Protein AF-A0A1Y3BRJ4-F1 (afdb_monomer_lite)

Organism: Euroglyphus maynei (NCBI:txid6958)

Secondary structure (DSSP, 8-state):
---SS-SSGGGGG-EEEEETTEEEEEEEESSHHHHHTT---EEEE-SS---TT----BTTB-

InterPro domains:
  IPR003112 Olfactomedin-like domain [PF02191] (1-61)

Sequence (62 aa):
MRDPNPIQPEDGEKYWLTRIDYNRLLEEYDTKEMFRNRIITKNYTLLYPFAGNGQAINSGYI

Foldseek 3Di:
DAAPAEPDPQSRQKDWDDDPVQQQKIFIDSHPVCVVVVPTPDIGGHPDGDDDDPDDDYHNRD

Radius of gyration: 11.27 Å; chains: 1; bounding box: 30×19×28 Å

pLDDT: mean 92.22, std 3.67, range [80.56, 97.19]

Structure (mmCIF, N/CA/C/O backbone):
data_AF-A0A1Y3BRJ4-F1
#
_entry.id   AF-A0A1Y3BRJ4-F1
#
loop_
_atom_site.group_PDB
_atom_site.id
_atom_site.type_symbol
_atom_site.label_atom_id
_atom_site.label_alt_id
_atom_site.label_comp_id
_atom_site.label_asym_id
_atom_site.label_entity_id
_atom_site.label_seq_id
_atom_site.pdbx_PDB_ins_code
_atom_site.Cartn_x
_atom_site.Cartn_y
_atom_site.Cartn_z
_atom_site.occupancy
_atom_site.B_iso_or_equiv
_atom_site.auth_seq_id
_atom_site.auth_comp_id
_atom_site.auth_asym_id
_atom_site.auth_atom_id
_atom_site.pdbx_PDB_model_num
ATOM 1 N N . MET A 1 1 ? 2.517 5.761 2.486 1.00 92.94 1 MET A N 1
ATOM 2 C CA . MET A 1 1 ? 1.421 6.461 1.784 1.00 92.94 1 MET A CA 1
ATOM 3 C C . MET A 1 1 ? 0.122 6.218 2.535 1.00 92.94 1 MET A C 1
ATOM 5 O O . MET A 1 1 ? 0.020 5.205 3.219 1.00 92.94 1 MET A O 1
ATOM 9 N N . ARG A 1 2 ? -0.829 7.146 2.434 1.00 92.62 2 ARG A N 1
ATOM 10 C CA . ARG A 1 2 ? -2.217 7.001 2.896 1.00 92.62 2 ARG A CA 1
ATOM 11 C C . ARG A 1 2 ? -3.139 7.517 1.803 1.00 92.62 2 ARG A C 1
ATOM 13 O O . ARG A 1 2 ? -2.708 8.380 1.039 1.00 92.62 2 ARG A O 1
ATOM 20 N N . ASP A 1 3 ? -4.364 7.021 1.777 1.00 92.00 3 ASP A N 1
ATOM 21 C CA . ASP A 1 3 ? -5.396 7.508 0.873 1.00 92.00 3 ASP A CA 1
ATOM 22 C C . ASP A 1 3 ? -6.046 8.781 1.451 1.00 92.00 3 ASP A C 1
ATOM 24 O O . ASP A 1 3 ? -6.575 8.733 2.564 1.00 92.00 3 ASP A O 1
ATOM 28 N N . PRO A 1 4 ? -5.986 9.937 0.765 1.00 90.62 4 PRO A N 1
ATOM 29 C CA . PRO A 1 4 ? -6.697 11.135 1.196 1.00 90.62 4 PRO A CA 1
ATOM 30 C C . PRO A 1 4 ? -8.214 11.054 0.960 1.00 90.62 4 PRO A C 1
ATOM 32 O O . PRO A 1 4 ? -8.945 11.802 1.603 1.00 90.62 4 PRO A O 1
ATOM 35 N N . ASN A 1 5 ? -8.685 10.179 0.063 1.00 92.31 5 ASN A N 1
ATOM 36 C CA . ASN A 1 5 ? -10.092 10.037 -0.320 1.00 92.31 5 ASN A CA 1
ATOM 37 C C . ASN A 1 5 ? -10.513 8.556 -0.334 1.00 92.31 5 ASN A C 1
ATOM 39 O O . ASN A 1 5 ? -10.824 8.021 -1.406 1.00 92.31 5 ASN A O 1
ATOM 43 N N . PRO A 1 6 ? -10.515 7.883 0.829 1.00 89.81 6 PRO A N 1
ATOM 44 C CA . PRO A 1 6 ? -10.841 6.466 0.910 1.00 89.81 6 PRO A CA 1
ATOM 45 C C . PRO A 1 6 ? -12.285 6.202 0.462 1.00 89.81 6 PRO A C 1
ATOM 47 O O . PRO A 1 6 ? -13.200 6.953 0.805 1.00 89.81 6 PRO A O 1
ATOM 50 N N . ILE A 1 7 ? -12.494 5.123 -0.302 1.00 90.25 7 ILE A N 1
ATOM 51 C CA . ILE A 1 7 ? -13.837 4.713 -0.751 1.00 90.25 7 ILE A CA 1
ATOM 52 C C . ILE A 1 7 ? -14.650 4.181 0.432 1.00 90.25 7 ILE A C 1
ATOM 54 O O . ILE A 1 7 ? -15.816 4.542 0.591 1.00 90.25 7 ILE A O 1
ATOM 58 N N . GLN A 1 8 ? -14.036 3.330 1.257 1.00 89.44 8 GLN A N 1
ATOM 59 C CA . GLN A 1 8 ? -14.642 2.835 2.487 1.00 89.44 8 GLN A CA 1
ATOM 60 C C . GLN A 1 8 ? -14.031 3.576 3.684 1.00 89.44 8 GLN A C 1
ATOM 62 O O . GLN A 1 8 ? -12.813 3.752 3.714 1.00 89.44 8 GLN A O 1
ATOM 67 N N . PRO A 1 9 ? -14.822 4.017 4.677 1.00 87.88 9 PRO A N 1
ATOM 68 C CA . PRO A 1 9 ? -14.306 4.773 5.821 1.00 87.88 9 PRO A CA 1
ATOM 69 C C . PRO A 1 9 ? -13.140 4.089 6.554 1.00 87.88 9 PRO A C 1
ATOM 71 O O . PRO A 1 9 ? -12.206 4.762 6.986 1.00 87.88 9 PRO A O 1
ATOM 74 N N . GLU A 1 10 ? -13.164 2.760 6.658 1.00 88.00 10 GLU A N 1
ATOM 75 C CA . GLU A 1 10 ? -12.108 1.947 7.266 1.00 88.00 10 GLU A CA 1
ATOM 76 C C . GLU A 1 10 ? -10.770 2.015 6.517 1.00 88.00 10 GLU A C 1
ATOM 78 O O . GLU A 1 10 ? -9.713 1.896 7.136 1.00 88.00 10 GLU A O 1
ATOM 83 N N . ASP A 1 11 ? -10.788 2.277 5.207 1.00 88.31 11 ASP A N 1
ATOM 84 C CA . ASP A 1 11 ? -9.571 2.401 4.405 1.00 88.31 11 ASP A CA 1
ATOM 85 C C . ASP A 1 11 ? -8.784 3.680 4.762 1.00 88.31 11 ASP A C 1
ATOM 87 O O . ASP A 1 11 ? -7.598 3.786 4.449 1.00 88.31 11 ASP A O 1
ATOM 91 N N . GLY A 1 12 ? -9.396 4.636 5.475 1.00 90.69 12 GLY A N 1
ATOM 92 C CA . GLY A 1 12 ? -8.724 5.846 5.961 1.00 90.69 12 GLY A CA 1
ATOM 93 C C . GLY A 1 12 ? -7.642 5.589 7.020 1.00 90.69 12 GLY A C 1
ATOM 94 O O . GLY A 1 12 ? -6.716 6.394 7.172 1.00 90.69 12 GLY A O 1
ATOM 95 N N . GLU A 1 13 ? -7.718 4.456 7.722 1.00 93.44 13 GLU A N 1
ATOM 96 C CA . GLU A 1 13 ? -6.716 4.038 8.714 1.00 93.44 13 GLU A CA 1
ATOM 97 C C . GLU A 1 13 ? -5.571 3.224 8.104 1.00 93.44 13 GLU A C 1
ATOM 99 O O . GLU A 1 13 ? -4.554 2.983 8.769 1.00 93.44 13 GLU A O 1
ATOM 104 N N . LYS A 1 14 ? -5.702 2.849 6.827 1.00 95.25 14 LYS A N 1
ATOM 105 C CA . LYS A 1 14 ? -4.722 2.028 6.131 1.00 95.25 14 LYS A CA 1
ATOM 106 C C . LYS A 1 14 ? -3.480 2.811 5.748 1.00 95.25 14 LYS A C 1
ATOM 108 O O . LYS A 1 14 ? -3.495 4.008 5.441 1.00 95.25 14 LYS A O 1
ATOM 113 N N . TYR A 1 15 ? -2.371 2.087 5.730 1.00 96.06 15 TYR A N 1
ATOM 114 C CA . TYR A 1 15 ? -1.080 2.575 5.282 1.00 96.06 15 TYR A CA 1
ATOM 115 C C . TYR A 1 15 ? -0.528 1.649 4.214 1.00 96.06 15 TYR A C 1
ATOM 117 O O . TYR A 1 15 ? -0.594 0.430 4.339 1.00 96.06 15 TYR A O 1
ATOM 125 N N . TRP A 1 16 ? 0.103 2.244 3.208 1.00 94.94 16 TRP A N 1
ATOM 126 C CA . TRP A 1 16 ? 0.813 1.509 2.169 1.00 94.94 16 TRP A CA 1
ATOM 127 C C . TRP A 1 16 ? 2.286 1.893 2.133 1.00 94.94 16 TRP A C 1
ATOM 129 O O . TRP A 1 16 ? 2.633 3.071 2.286 1.00 94.94 16 TRP A O 1
ATOM 139 N N . LEU A 1 17 ? 3.157 0.916 1.912 1.00 94.44 17 LEU A N 1
ATOM 140 C CA . LEU A 1 17 ? 4.603 1.094 1.869 1.00 94.44 17 LEU A CA 1
ATOM 141 C C . LEU A 1 17 ? 5.191 0.451 0.614 1.00 94.44 17 LEU A C 1
ATOM 143 O O . LEU A 1 17 ? 4.941 -0.713 0.311 1.00 94.44 17 LEU A O 1
ATOM 147 N N . THR A 1 18 ? 6.017 1.222 -0.080 1.00 92.94 18 THR A N 1
ATOM 148 C CA . THR A 1 18 ? 6.916 0.748 -1.129 1.00 92.94 18 THR A CA 1
ATOM 149 C C . THR A 1 18 ? 8.331 0.642 -0.568 1.00 92.94 18 THR A C 1
ATOM 151 O O . THR A 1 18 ? 8.721 1.396 0.328 1.00 92.94 18 THR A O 1
ATOM 154 N N . ARG A 1 19 ? 9.118 -0.306 -1.082 1.00 90.50 19 ARG A N 1
ATOM 155 C CA . ARG A 1 19 ? 10.530 -0.477 -0.709 1.00 90.50 19 ARG A CA 1
ATOM 156 C C . ARG A 1 19 ? 11.405 -0.376 -1.945 1.00 90.50 19 ARG A C 1
ATOM 158 O O . ARG A 1 19 ? 11.121 -1.026 -2.944 1.00 90.50 19 ARG A O 1
ATOM 165 N N . ILE A 1 20 ? 12.483 0.399 -1.861 1.00 87.25 20 ILE A N 1
ATOM 166 C CA . ILE A 1 20 ? 13.361 0.665 -3.010 1.00 87.25 20 ILE A CA 1
ATOM 167 C C . ILE A 1 20 ? 13.996 -0.613 -3.574 1.00 87.25 20 ILE A C 1
ATOM 169 O O . ILE A 1 20 ? 14.103 -0.761 -4.788 1.00 87.25 20 ILE A O 1
ATOM 173 N N . ASP A 1 21 ? 14.312 -1.570 -2.700 1.00 91.38 21 ASP A N 1
ATOM 174 C CA . ASP A 1 21 ? 14.884 -2.866 -3.079 1.00 91.38 21 ASP A CA 1
ATOM 175 C C . ASP A 1 21 ? 13.848 -3.806 -3.726 1.00 91.38 21 ASP A C 1
ATOM 177 O O . ASP A 1 21 ? 14.209 -4.788 -4.369 1.00 91.38 21 ASP A O 1
ATOM 181 N N . TYR A 1 22 ? 12.551 -3.503 -3.581 1.00 92.75 22 TYR A N 1
ATOM 182 C CA . TYR A 1 22 ? 11.434 -4.320 -4.055 1.00 92.75 22 TYR A CA 1
ATOM 183 C C . TYR A 1 22 ? 10.457 -3.477 -4.878 1.00 92.75 22 TYR A C 1
ATOM 185 O O . TYR A 1 22 ? 9.322 -3.222 -4.479 1.00 92.75 22 TYR A O 1
ATOM 193 N N . ASN A 1 23 ? 10.891 -3.078 -6.074 1.00 93.31 23 ASN A N 1
ATOM 194 C CA . ASN A 1 23 ? 10.168 -2.148 -6.949 1.00 93.31 23 ASN A CA 1
ATOM 195 C C . ASN A 1 23 ? 8.818 -2.646 -7.507 1.00 93.31 23 ASN A C 1
ATOM 197 O O . ASN A 1 23 ? 8.156 -1.917 -8.237 1.00 93.31 23 ASN A O 1
ATOM 201 N N . ARG A 1 24 ? 8.395 -3.872 -7.188 1.00 95.06 24 ARG A N 1
ATOM 202 C CA . ARG A 1 24 ? 7.073 -4.427 -7.534 1.00 95.06 24 ARG A CA 1
ATOM 203 C C . ARG A 1 24 ? 6.234 -4.795 -6.314 1.00 95.06 24 ARG A C 1
ATOM 205 O O . ARG A 1 24 ? 5.145 -5.334 -6.481 1.00 95.06 24 ARG A O 1
ATOM 212 N N . LEU A 1 25 ? 6.738 -4.557 -5.107 1.00 95.19 25 LEU A N 1
ATOM 213 C CA . LEU A 1 25 ? 6.048 -4.898 -3.872 1.00 95.19 25 LEU A CA 1
ATOM 214 C C . LEU A 1 25 ? 5.371 -3.658 -3.293 1.00 95.19 25 LEU A C 1
ATOM 216 O O . LEU A 1 25 ? 6.022 -2.637 -3.062 1.00 95.19 25 LEU A O 1
ATOM 220 N N . LEU A 1 26 ? 4.078 -3.788 -3.015 1.00 94.56 26 LEU A N 1
ATOM 221 C CA . LEU A 1 26 ? 3.319 -2.844 -2.207 1.00 94.56 26 LEU A CA 1
ATOM 222 C C . LEU A 1 26 ? 2.817 -3.569 -0.957 1.00 94.56 26 LEU A C 1
ATOM 224 O O . LEU A 1 26 ? 2.056 -4.531 -1.056 1.00 94.56 26 LEU A O 1
ATOM 228 N N . GLU A 1 27 ? 3.258 -3.107 0.206 1.00 96.06 27 GLU A N 1
ATOM 229 C CA . GLU A 1 27 ? 2.845 -3.638 1.506 1.00 96.06 27 GLU A CA 1
ATOM 230 C C . GLU A 1 27 ? 1.698 -2.784 2.055 1.00 96.06 27 GLU A C 1
ATOM 232 O O . GLU A 1 27 ? 1.783 -1.557 2.042 1.00 96.06 27 GLU A O 1
ATOM 237 N N . GLU A 1 28 ? 0.644 -3.423 2.548 1.00 95.88 28 GLU A N 1
ATOM 238 C CA . GLU A 1 28 ? -0.519 -2.793 3.173 1.00 95.88 28 GLU A CA 1
ATOM 239 C C . GLU A 1 28 ? -0.588 -3.153 4.658 1.00 95.88 28 GLU A C 1
ATOM 241 O O . GLU A 1 28 ? -0.304 -4.284 5.075 1.00 95.88 28 GLU A O 1
ATOM 246 N N . TYR A 1 29 ? -0.986 -2.161 5.444 1.00 97.19 29 TYR A N 1
ATOM 247 C CA . TYR A 1 29 ? -1.166 -2.232 6.884 1.00 97.19 29 TYR A CA 1
ATOM 248 C C . TYR A 1 29 ? -2.539 -1.663 7.224 1.00 97.19 29 TYR A C 1
ATOM 250 O O . TYR A 1 29 ? -2.812 -0.515 6.873 1.00 97.19 29 TYR A O 1
ATOM 258 N N . ASP A 1 30 ? -3.366 -2.424 7.940 1.00 94.81 30 ASP A N 1
ATOM 259 C CA . ASP A 1 30 ? -4.739 -2.005 8.259 1.00 94.81 30 ASP A CA 1
ATOM 260 C C . ASP A 1 30 ? -4.813 -0.806 9.209 1.00 94.81 30 ASP A C 1
ATOM 262 O O . ASP A 1 30 ? -5.759 -0.026 9.162 1.00 94.81 30 ASP A O 1
ATOM 266 N N . THR A 1 31 ? -3.819 -0.655 10.088 1.00 95.06 31 THR A N 1
ATOM 267 C CA . THR A 1 31 ? -3.806 0.400 11.105 1.00 95.06 31 THR A CA 1
ATOM 268 C C . THR A 1 31 ? -2.424 1.014 11.288 1.00 95.06 31 THR A C 1
ATOM 270 O O . THR A 1 31 ? -1.380 0.412 11.005 1.00 95.06 31 THR A O 1
ATOM 273 N N . LYS A 1 32 ? -2.401 2.211 11.882 1.00 94.12 32 LYS A N 1
ATOM 274 C CA 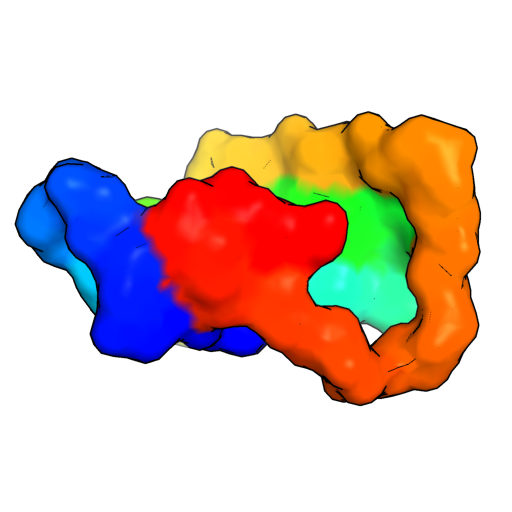. LYS A 1 32 ? -1.167 2.900 12.285 1.00 94.12 32 LYS A CA 1
ATOM 275 C C . LYS A 1 32 ? -0.303 2.080 13.246 1.00 94.12 32 LYS A C 1
ATOM 277 O O . LYS A 1 32 ? 0.924 2.188 13.206 1.00 94.12 32 LYS A O 1
ATOM 282 N N . GLU A 1 33 ? -0.918 1.302 14.133 1.00 96.31 33 GLU A N 1
ATOM 283 C CA . GLU A 1 33 ? -0.195 0.452 15.081 1.00 96.31 33 GLU A CA 1
ATOM 284 C C . GLU A 1 33 ? 0.524 -0.690 14.358 1.00 96.31 33 GLU A C 1
ATOM 286 O O . GLU A 1 33 ? 1.725 -0.883 14.554 1.00 96.31 33 GLU A O 1
ATOM 291 N N . MET A 1 34 ? -0.167 -1.375 13.444 1.00 96.00 34 MET A N 1
ATOM 292 C CA . MET A 1 34 ? 0.426 -2.432 12.620 1.00 96.00 34 MET A CA 1
ATOM 293 C C . MET A 1 34 ? 1.560 -1.895 11.746 1.00 96.00 34 MET A C 1
ATOM 295 O O . MET A 1 34 ? 2.619 -2.519 11.668 1.00 96.00 34 MET A O 1
ATOM 299 N N . PHE A 1 35 ? 1.394 -0.700 11.173 1.00 95.25 35 PHE A N 1
ATOM 300 C CA . PHE A 1 35 ? 2.456 -0.020 10.432 1.00 95.25 35 PHE A CA 1
ATOM 301 C C . PHE A 1 35 ? 3.699 0.238 11.299 1.00 95.25 35 PHE A C 1
ATOM 303 O O . PHE A 1 35 ? 4.818 -0.092 10.904 1.00 95.25 35 PHE A O 1
ATOM 310 N N . ARG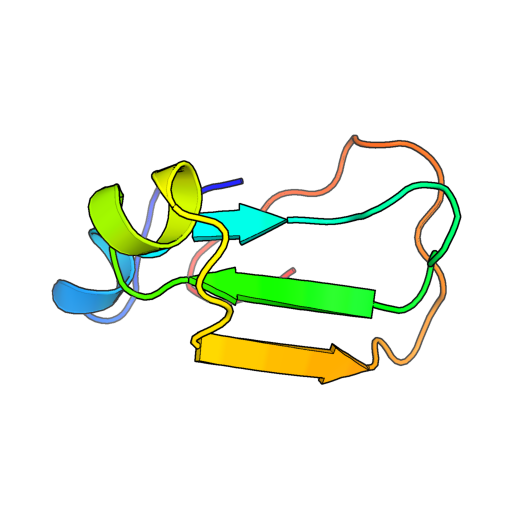 A 1 36 ? 3.522 0.778 12.513 1.00 95.25 36 ARG A N 1
ATOM 311 C CA . ARG A 1 36 ? 4.630 1.050 13.451 1.00 95.25 36 ARG A CA 1
ATOM 312 C C . ARG A 1 36 ? 5.360 -0.220 13.877 1.00 95.25 36 ARG A C 1
ATOM 314 O O . ARG A 1 36 ? 6.587 -0.216 13.948 1.00 95.25 36 ARG A O 1
ATOM 321 N N . ASN A 1 37 ? 4.611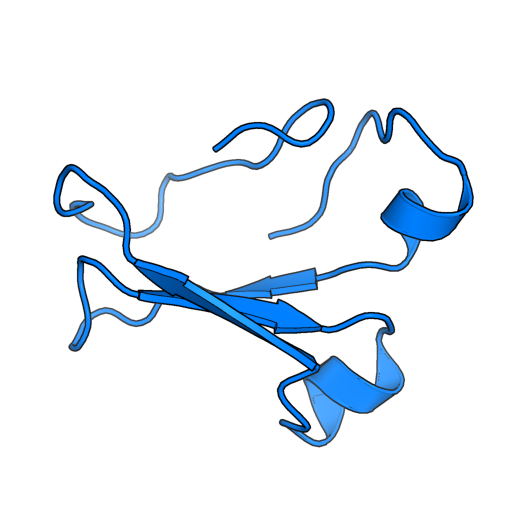 -1.292 14.110 1.00 96.62 37 ASN A N 1
ATOM 322 C CA . ASN A 1 37 ? 5.145 -2.587 14.523 1.00 96.62 37 ASN A CA 1
ATOM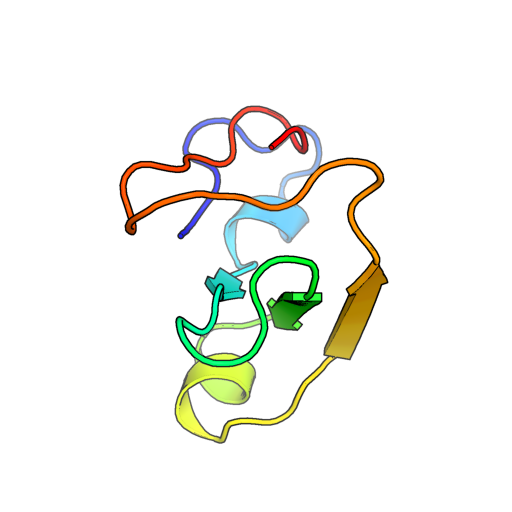 323 C C . ASN A 1 37 ? 5.608 -3.458 13.341 1.00 96.62 37 ASN A C 1
ATOM 325 O O . ASN A 1 37 ? 6.071 -4.575 13.555 1.00 96.62 37 ASN A O 1
ATOM 329 N N . ARG A 1 38 ? 5.513 -2.957 12.098 1.00 94.12 38 ARG A N 1
ATOM 330 C CA . ARG A 1 38 ? 5.858 -3.671 10.855 1.00 94.12 38 ARG A CA 1
ATOM 331 C C . ARG A 1 38 ? 5.094 -4.990 10.664 1.00 94.12 38 ARG A C 1
ATOM 333 O O . ARG A 1 38 ? 5.607 -5.919 10.044 1.00 94.12 38 ARG A O 1
ATOM 340 N N . ILE A 1 39 ? 3.860 -5.057 11.154 1.00 96.88 39 ILE A N 1
ATOM 341 C CA . ILE A 1 39 ? 2.971 -6.211 10.993 1.00 96.88 39 ILE A CA 1
ATOM 342 C C . ILE A 1 39 ? 2.218 -6.052 9.672 1.00 96.88 39 ILE A C 1
ATOM 344 O O . ILE A 1 39 ? 1.207 -5.359 9.605 1.00 96.88 39 ILE A O 1
ATOM 348 N N . ILE A 1 40 ? 2.741 -6.666 8.612 1.00 96.06 40 ILE A N 1
ATOM 349 C CA . ILE A 1 40 ? 2.150 -6.606 7.271 1.00 96.06 40 ILE A CA 1
ATOM 350 C C . ILE A 1 40 ? 0.798 -7.320 7.287 1.00 96.06 40 ILE A C 1
ATOM 352 O O . ILE A 1 40 ? 0.710 -8.472 7.709 1.00 96.06 40 ILE A O 1
ATOM 356 N N . THR A 1 41 ? -0.244 -6.645 6.809 1.00 96.44 41 THR A N 1
ATOM 357 C CA . THR A 1 41 ? -1.578 -7.242 6.671 1.00 96.44 41 THR A CA 1
ATOM 358 C C . THR A 1 41 ? -1.724 -7.908 5.309 1.00 96.44 41 THR A C 1
ATOM 360 O O . THR A 1 41 ? -2.230 -9.026 5.207 1.00 96.44 41 THR A O 1
ATOM 363 N N . LYS A 1 42 ? -1.237 -7.248 4.252 1.00 95.69 42 LYS A N 1
ATOM 364 C CA . LYS A 1 42 ? -1.364 -7.749 2.885 1.00 95.69 42 LYS A CA 1
ATOM 365 C C . LYS A 1 42 ? -0.221 -7.280 1.995 1.00 95.69 42 LYS A C 1
ATOM 367 O O . LYS A 1 42 ? 0.308 -6.189 2.167 1.00 95.69 42 LYS A O 1
ATOM 372 N N . ASN A 1 43 ? 0.135 -8.119 1.026 1.00 96.56 43 ASN A N 1
ATOM 373 C CA . ASN A 1 43 ? 1.128 -7.816 0.002 1.00 96.56 43 ASN A CA 1
ATOM 374 C C . ASN A 1 43 ? 0.478 -7.839 -1.376 1.00 96.56 43 ASN A C 1
ATOM 376 O O . ASN A 1 43 ? -0.245 -8.780 -1.709 1.00 96.56 43 ASN A O 1
ATOM 380 N N . TYR A 1 44 ? 0.799 -6.840 -2.191 1.00 94.50 44 TYR A N 1
ATOM 381 C CA . TYR A 1 44 ? 0.418 -6.784 -3.594 1.00 94.50 44 TYR A CA 1
ATOM 382 C C . TYR A 1 44 ? 1.663 -6.845 -4.471 1.00 94.50 44 TYR A C 1
ATOM 384 O O . TYR A 1 44 ? 2.671 -6.187 -4.204 1.00 94.50 44 TYR A O 1
ATOM 392 N N . THR A 1 45 ? 1.576 -7.629 -5.544 1.00 95.19 45 THR A N 1
ATOM 393 C CA . THR A 1 45 ? 2.560 -7.610 -6.626 1.00 95.19 45 THR A CA 1
ATOM 394 C C . THR A 1 45 ? 2.049 -6.699 -7.730 1.00 95.19 45 THR A C 1
ATOM 396 O O . THR A 1 45 ? 1.034 -6.985 -8.362 1.00 95.19 45 THR A O 1
ATOM 399 N N . LEU A 1 46 ? 2.754 -5.596 -7.958 1.00 91.81 46 LEU A N 1
ATOM 400 C CA . LEU A 1 46 ? 2.430 -4.633 -8.999 1.00 91.81 46 LEU A CA 1
ATOM 401 C C . LEU A 1 46 ? 2.781 -5.198 -10.378 1.00 91.81 46 LEU A C 1
ATOM 403 O O . LEU A 1 46 ? 3.819 -5.843 -10.566 1.00 91.81 46 LEU A O 1
ATOM 407 N N . LEU A 1 47 ? 1.924 -4.913 -11.359 1.00 93.62 47 LEU A N 1
ATOM 408 C CA . LEU A 1 47 ? 2.130 -5.331 -12.747 1.00 93.62 47 LEU A CA 1
ATOM 409 C C . LEU A 1 47 ? 3.383 -4.678 -13.352 1.00 93.62 47 LEU A C 1
ATOM 411 O O . LEU A 1 47 ? 4.142 -5.326 -14.079 1.00 93.62 47 LEU A O 1
ATOM 415 N N . TYR A 1 48 ? 3.622 -3.415 -12.994 1.00 91.19 48 TYR A N 1
ATOM 416 C CA . TYR A 1 48 ? 4.757 -2.619 -13.444 1.00 91.19 48 TYR A CA 1
ATOM 417 C C . TYR A 1 48 ? 5.632 -2.199 -12.259 1.00 91.19 48 TYR A C 1
ATOM 419 O O . TYR A 1 48 ? 5.100 -1.888 -11.191 1.00 91.19 48 TYR A O 1
ATOM 427 N N . PRO A 1 49 ? 6.967 -2.190 -12.423 1.00 92.00 49 PRO A N 1
ATOM 428 C CA . PRO A 1 49 ? 7.854 -1.711 -11.381 1.00 92.00 49 PRO A CA 1
ATOM 429 C C . PRO A 1 49 ? 7.721 -0.194 -11.221 1.00 92.00 49 PRO A C 1
ATOM 431 O O . PRO A 1 49 ? 7.685 0.5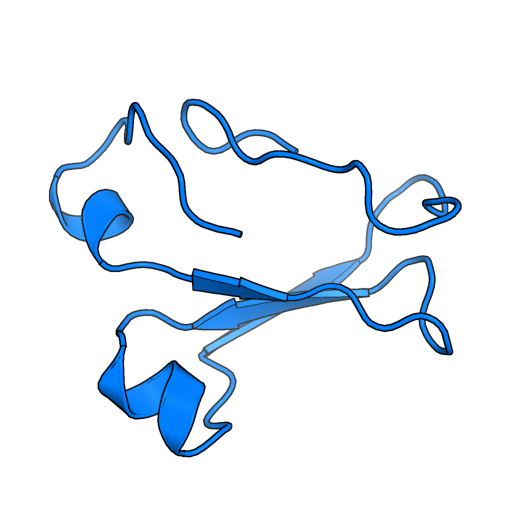35 -12.213 1.00 92.00 49 PRO A O 1
ATOM 434 N N . PHE A 1 50 ? 7.698 0.290 -9.984 1.00 90.44 50 PHE A N 1
ATOM 435 C CA . PHE A 1 50 ? 7.776 1.720 -9.710 1.00 90.44 50 PHE A CA 1
ATOM 436 C C . PHE A 1 50 ? 9.231 2.206 -9.704 1.00 90.44 50 PHE A C 1
ATOM 438 O O . PHE A 1 50 ? 10.165 1.454 -9.425 1.00 90.44 50 PHE A O 1
ATOM 445 N N . ALA A 1 51 ? 9.422 3.493 -9.990 1.00 90.31 51 ALA A N 1
A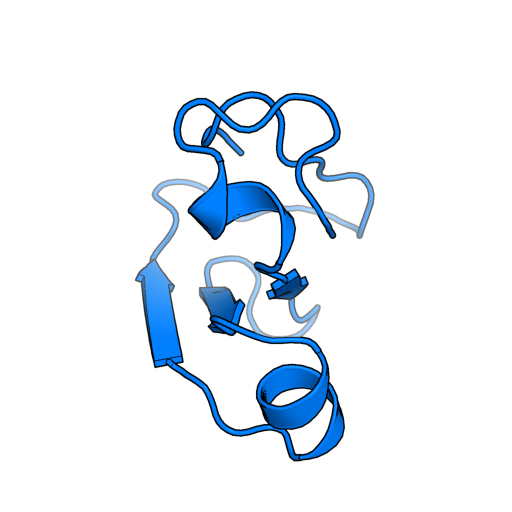TOM 446 C CA . ALA A 1 51 ? 10.709 4.170 -9.882 1.00 90.31 51 ALA A CA 1
ATOM 447 C C . ALA A 1 51 ? 10.602 5.334 -8.888 1.00 90.31 51 ALA A C 1
ATOM 449 O O . ALA A 1 51 ? 9.668 6.134 -8.955 1.00 90.31 51 ALA A O 1
ATOM 450 N N . GLY A 1 52 ? 11.561 5.427 -7.962 1.00 87.25 52 GLY A N 1
ATOM 451 C CA . GLY A 1 52 ? 11.545 6.428 -6.892 1.00 87.25 52 GLY A CA 1
ATOM 452 C C . GLY A 1 52 ? 10.393 6.234 -5.897 1.00 87.25 52 GLY A C 1
ATOM 453 O O . GLY A 1 52 ? 9.824 5.150 -5.809 1.00 87.25 52 GLY A O 1
ATOM 454 N N . ASN A 1 53 ? 10.043 7.302 -5.170 1.00 85.88 53 ASN A N 1
ATOM 455 C CA . ASN A 1 53 ? 9.092 7.272 -4.043 1.00 85.88 53 ASN A CA 1
ATOM 456 C C . ASN A 1 53 ? 7.896 8.231 -4.227 1.00 85.88 53 ASN A C 1
ATOM 458 O O . ASN A 1 53 ? 7.294 8.669 -3.250 1.00 85.88 53 ASN A O 1
ATOM 462 N N . GLY A 1 54 ? 7.608 8.638 -5.468 1.00 87.06 54 GLY A N 1
ATOM 463 C CA . GLY A 1 54 ? 6.582 9.640 -5.793 1.00 87.06 54 GLY A CA 1
ATOM 464 C C . GLY A 1 54 ? 5.171 9.079 -5.981 1.00 87.06 54 GLY A C 1
ATOM 465 O O . GLY A 1 54 ? 4.315 9.781 -6.509 1.00 87.06 54 GLY A O 1
ATOM 466 N N . GLN A 1 55 ? 4.936 7.816 -5.625 1.00 90.12 55 GLN A N 1
ATOM 467 C CA . GLN A 1 55 ? 3.637 7.168 -5.795 1.00 90.12 55 GLN A CA 1
ATOM 468 C C . GLN A 1 55 ? 2.640 7.707 -4.762 1.00 90.12 55 GLN A C 1
ATOM 470 O O . GLN A 1 55 ? 3.021 8.134 -3.668 1.00 90.12 55 GLN A O 1
ATOM 475 N N . ALA A 1 56 ? 1.358 7.681 -5.107 1.00 91.75 56 ALA A N 1
ATOM 476 C CA . ALA A 1 56 ? 0.281 8.106 -4.229 1.00 91.75 56 ALA A CA 1
ATOM 477 C C . ALA A 1 56 ? -0.867 7.103 -4.308 1.00 91.75 56 ALA A C 1
ATOM 479 O O . ALA A 1 56 ? -1.124 6.546 -5.368 1.00 91.75 56 ALA A O 1
ATOM 480 N N . ILE A 1 57 ? -1.552 6.907 -3.183 1.00 90.75 57 ILE A N 1
ATOM 481 C CA . ILE A 1 57 ? -2.830 6.199 -3.158 1.00 90.75 57 ILE A CA 1
ATOM 482 C C . ILE A 1 57 ? -3.932 7.248 -3.243 1.00 90.75 57 ILE A C 1
ATOM 484 O O . ILE A 1 57 ? -3.866 8.239 -2.514 1.00 90.75 57 ILE A O 1
ATOM 488 N N . ASN A 1 58 ? -4.923 7.044 -4.106 1.00 90.12 58 ASN A N 1
ATOM 489 C CA . ASN A 1 58 ? -6.129 7.867 -4.144 1.00 90.12 58 ASN A CA 1
ATOM 490 C C . ASN A 1 58 ? -7.345 7.008 -4.489 1.00 90.12 58 ASN A C 1
ATOM 492 O O . ASN A 1 58 ? -7.364 6.347 -5.530 1.00 90.12 58 ASN A O 1
ATOM 496 N N . SER A 1 59 ? -8.354 7.025 -3.622 1.00 88.19 59 SER A N 1
ATOM 497 C CA . SER A 1 59 ? -9.574 6.225 -3.763 1.00 88.19 59 SER A CA 1
ATOM 498 C C . SER A 1 59 ? -9.296 4.738 -4.007 1.00 88.19 59 SER A C 1
ATOM 500 O O . SER A 1 59 ? -9.912 4.113 -4.863 1.00 88.19 59 SER A O 1
ATOM 502 N N . GLY A 1 60 ? -8.341 4.171 -3.271 1.00 83.19 60 GLY A N 1
ATOM 503 C CA . GLY A 1 60 ? -7.954 2.761 -3.346 1.00 83.19 60 GLY A CA 1
ATOM 504 C C . GLY A 1 60 ? -7.067 2.372 -4.536 1.00 83.19 60 GLY A C 1
ATOM 505 O O . GLY A 1 60 ? -6.733 1.195 -4.666 1.00 83.19 60 GLY A O 1
ATOM 506 N N . TYR A 1 61 ? -6.658 3.320 -5.386 1.00 83.38 61 TYR A N 1
ATOM 507 C CA . TYR A 1 61 ? -5.787 3.066 -6.542 1.00 83.38 61 TYR A CA 1
ATOM 508 C C . TYR A 1 61 ? -4.376 3.623 -6.334 1.00 83.38 61 TYR A C 1
ATOM 510 O O . TYR A 1 61 ? -4.216 4.657 -5.684 1.00 83.38 61 TYR A O 1
ATOM 518 N N . ILE A 1 62 ? -3.378 2.938 -6.910 1.00 80.56 62 ILE A N 1
ATOM 519 C CA . ILE A 1 62 ? -1.948 3.301 -6.930 1.00 80.56 62 ILE A CA 1
ATOM 520 C C . ILE A 1 62 ? -1.430 3.472 -8.358 1.00 80.56 62 ILE A C 1
ATOM 522 O O . ILE A 1 62 ? -1.904 2.718 -9.240 1.00 80.56 62 ILE A O 1
#